Protein AF-A0A536RAB4-F1 (afdb_monomer_lite)

Sequence (155 aa):
MAARLRIGDAPRVPVPPRPSREIDQQVKADTLLAFVGYHAWANDRILTTAAGLSDEEFLATGKLDHDSVFQTLRHLMDVDWSWREFCIGHNVGDTCLWDHGFVLDDLPTIHAFCLDEDKRFWKYVESLDDVALLEPLATGPDFAVPRCLILAHVR

Foldseek 3Di:
DDDDDDDDDDPPDPPPPPPPPPVVVLCDLVNLLVLLVVVLVVLVVLLVVLVPDDPCQQPQADDDPQRGVLSVLLVLLQLLQLLLVLLVPDASVCRRPVVVPQDSPDSVSSVVSSVVSSVVLSVSSVPDDSVSQQDWRDNDDPDTGGSVVSSNVRD

Secondary structure (DSSP, 8-state):
-PPPPPPP----PPPPPPP---------HHHHHHHHHHHHHHHHHHHHHHTTS-HHHHH---SSTTSSHHHHHHHHHHHHHHHHHHHHT--GGG--GGGGT----SHHHHHHHHHHHHHHHHHHHHH--HHHHH-EEEEETTEEEEHHHHHHH--

Radius of gyration: 22.07 Å; chains: 1; bounding box: 61×52×45 Å

Structure (mmCIF, N/CA/C/O backbone):
data_AF-A0A536RAB4-F1
#
_entry.id   AF-A0A536RAB4-F1
#
loop_
_atom_site.group_PDB
_atom_site.id
_atom_site.type_symbol
_atom_site.label_atom_id
_atom_site.label_alt_id
_atom_site.label_comp_id
_atom_site.label_asym_id
_atom_site.label_entity_id
_atom_site.label_seq_id
_atom_site.pdbx_PDB_ins_code
_atom_site.Cartn_x
_atom_site.Cartn_y
_atom_site.Cartn_z
_atom_site.occupancy
_atom_site.B_iso_or_equiv
_atom_site.auth_seq_id
_atom_site.auth_comp_id
_atom_site.auth_asym_id
_atom_site.auth_atom_id
_atom_site.pdbx_PDB_model_num
ATOM 1 N N . MET A 1 1 ? 41.758 39.969 29.425 1.00 40.78 1 MET A N 1
ATOM 2 C CA . MET A 1 1 ? 42.037 39.689 27.998 1.00 40.78 1 MET A CA 1
ATOM 3 C C . MET A 1 1 ? 42.211 38.187 27.835 1.00 40.78 1 MET A C 1
ATOM 5 O O . MET A 1 1 ? 43.219 37.664 28.284 1.00 40.78 1 MET A O 1
ATOM 9 N N . ALA A 1 2 ? 41.211 37.488 27.291 1.00 39.22 2 ALA A N 1
ATOM 10 C CA . ALA A 1 2 ? 41.262 36.041 27.073 1.00 39.22 2 ALA A CA 1
ATOM 11 C C . ALA A 1 2 ? 41.788 35.738 25.659 1.00 39.22 2 ALA A C 1
ATOM 13 O O . ALA A 1 2 ? 41.298 36.302 24.680 1.00 39.22 2 ALA A O 1
ATOM 14 N N . ALA A 1 3 ? 42.803 34.880 25.564 1.00 40.03 3 ALA A N 1
ATOM 15 C CA . ALA A 1 3 ? 43.415 34.465 24.308 1.00 40.03 3 ALA A CA 1
ATOM 16 C C . ALA A 1 3 ? 42.514 33.461 23.563 1.00 40.03 3 ALA A C 1
ATOM 18 O O . ALA A 1 3 ? 42.120 32.438 24.118 1.00 40.03 3 ALA A O 1
ATOM 19 N N . ARG A 1 4 ? 42.201 33.744 22.292 1.00 41.03 4 ARG A N 1
ATOM 20 C CA . ARG A 1 4 ? 41.574 32.792 21.359 1.00 41.03 4 ARG A CA 1
ATOM 21 C C . ARG A 1 4 ? 42.618 31.760 20.917 1.00 41.03 4 ARG A C 1
ATOM 23 O O . ARG A 1 4 ? 43.581 32.135 20.251 1.00 41.03 4 ARG A O 1
ATOM 30 N N . LEU A 1 5 ? 42.404 30.477 21.219 1.00 40.66 5 LEU A N 1
ATOM 31 C CA . LEU A 1 5 ? 43.108 29.387 20.535 1.00 40.66 5 LEU A CA 1
ATOM 32 C C . LEU A 1 5 ? 42.661 29.350 19.064 1.00 40.66 5 LEU A C 1
ATOM 34 O O . LEU A 1 5 ? 41.470 29.241 18.776 1.00 40.66 5 LEU A O 1
ATOM 38 N N . ARG A 1 6 ? 43.616 29.439 18.133 1.00 51.06 6 ARG A N 1
ATOM 39 C CA . ARG A 1 6 ? 43.397 29.127 16.716 1.00 51.06 6 ARG A CA 1
ATOM 40 C C . ARG A 1 6 ? 43.555 27.618 16.540 1.00 51.06 6 ARG A C 1
ATOM 42 O O . ARG A 1 6 ? 44.631 27.090 16.801 1.00 51.06 6 ARG A O 1
ATOM 49 N N . ILE A 1 7 ? 42.489 26.939 16.124 1.00 52.28 7 ILE A N 1
ATOM 50 C CA . ILE A 1 7 ? 42.563 25.545 15.674 1.00 52.28 7 ILE A CA 1
ATOM 51 C C . ILE A 1 7 ? 43.293 25.569 14.329 1.00 52.28 7 ILE A C 1
ATOM 53 O O . ILE A 1 7 ? 42.852 26.246 13.402 1.00 52.28 7 ILE A O 1
ATOM 57 N N . GLY A 1 8 ? 44.461 24.930 14.285 1.00 45.22 8 GLY A N 1
ATOM 58 C CA . GLY A 1 8 ? 45.330 24.891 13.115 1.00 45.22 8 GLY A CA 1
ATOM 59 C C . GLY A 1 8 ? 44.739 24.091 11.956 1.00 45.22 8 GLY A C 1
ATOM 60 O O . GLY A 1 8 ? 43.931 23.183 12.158 1.00 45.22 8 GLY A O 1
ATOM 61 N N . ASP A 1 9 ? 45.192 24.439 10.752 1.00 57.50 9 ASP A N 1
ATOM 62 C CA . ASP A 1 9 ? 45.001 23.693 9.510 1.00 57.50 9 ASP A CA 1
ATOM 63 C C . ASP A 1 9 ? 45.568 22.275 9.654 1.00 57.50 9 ASP A C 1
ATOM 65 O O . ASP A 1 9 ? 46.754 22.024 9.435 1.00 57.50 9 ASP A O 1
ATOM 69 N N . ALA A 1 10 ? 44.718 21.326 10.040 1.00 55.16 10 ALA A N 1
ATOM 70 C CA . ALA A 1 10 ? 45.023 19.918 9.850 1.00 55.16 10 ALA A CA 1
ATOM 71 C C . ALA A 1 10 ? 44.924 19.601 8.345 1.00 55.16 10 ALA A C 1
ATOM 73 O O . ALA A 1 10 ? 43.962 20.034 7.698 1.00 55.16 10 ALA A O 1
ATOM 74 N N . PRO A 1 11 ? 45.874 18.847 7.763 1.00 49.56 11 PRO A N 1
ATOM 75 C CA . PRO A 1 11 ? 45.769 18.427 6.373 1.00 49.56 11 PRO A CA 1
ATOM 76 C C . PRO A 1 11 ? 44.471 17.635 6.190 1.00 49.56 11 PRO A C 1
ATOM 78 O O . PRO A 1 11 ? 44.225 16.655 6.895 1.00 49.56 11 PRO A O 1
ATOM 81 N N . ARG A 1 12 ? 43.619 18.078 5.255 1.00 60.19 12 ARG A N 1
ATOM 82 C CA . ARG A 1 12 ? 42.414 17.334 4.874 1.00 60.19 12 ARG A CA 1
ATOM 83 C C . ARG A 1 12 ? 42.858 15.971 4.357 1.00 60.19 12 ARG A C 1
ATOM 85 O O . ARG A 1 12 ? 43.456 15.882 3.287 1.00 60.19 12 ARG A O 1
ATOM 92 N N . VAL A 1 13 ? 42.569 14.922 5.122 1.00 63.78 13 VAL A N 1
ATOM 93 C CA . VAL A 1 13 ? 42.681 13.546 4.639 1.00 63.78 13 VAL A CA 1
ATOM 94 C C . VAL A 1 13 ? 41.777 13.443 3.408 1.00 63.78 13 VAL A C 1
ATOM 96 O O . VAL A 1 13 ? 40.603 13.813 3.512 1.00 63.78 13 VAL A O 1
ATOM 99 N N . PRO A 1 14 ? 42.285 13.009 2.241 1.00 58.03 14 PRO A N 1
ATOM 100 C CA . PRO A 1 14 ? 41.439 12.786 1.081 1.00 58.03 14 PRO A CA 1
ATOM 101 C C . PRO A 1 14 ? 40.349 11.794 1.474 1.00 58.03 14 PRO A C 1
ATOM 103 O O . PRO A 1 14 ? 40.643 10.656 1.840 1.00 58.03 14 PRO A O 1
ATOM 106 N N . VAL A 1 15 ? 39.092 12.236 1.442 1.00 58.62 15 VAL A N 1
ATOM 107 C CA . VAL A 1 15 ? 37.963 11.316 1.556 1.00 58.62 15 VAL A CA 1
ATOM 108 C C . VAL A 1 15 ? 38.038 10.444 0.305 1.00 58.62 15 VAL A C 1
ATOM 110 O O . VAL A 1 15 ? 38.017 11.003 -0.797 1.00 58.62 15 VAL A O 1
ATOM 113 N N . PRO A 1 16 ? 38.198 9.115 0.434 1.00 49.59 16 PRO A N 1
ATOM 114 C CA . PRO A 1 16 ? 38.218 8.252 -0.734 1.00 49.59 16 PRO A CA 1
ATOM 115 C C . PRO A 1 16 ? 36.925 8.488 -1.523 1.00 49.59 16 PRO A C 1
ATOM 117 O O . PRO A 1 16 ? 35.879 8.719 -0.903 1.00 49.59 16 PRO A O 1
ATOM 120 N N . PRO A 1 17 ? 36.971 8.478 -2.869 1.00 52.09 17 PRO A N 1
ATOM 121 C CA . PRO A 1 17 ? 35.754 8.569 -3.658 1.00 52.09 17 PRO A CA 1
ATOM 122 C C . PRO A 1 17 ? 34.782 7.522 -3.125 1.00 52.09 17 PRO A C 1
ATOM 124 O O . PRO A 1 17 ? 35.166 6.369 -2.904 1.00 52.09 17 PRO A O 1
ATOM 127 N N . ARG A 1 18 ? 33.547 7.952 -2.839 1.00 52.47 18 ARG A N 1
ATOM 128 C CA . ARG A 1 18 ? 32.479 7.037 -2.441 1.00 52.47 18 ARG A CA 1
ATOM 129 C C . ARG A 1 18 ? 32.482 5.945 -3.515 1.00 52.47 18 ARG A C 1
ATOM 131 O O . ARG A 1 18 ? 32.374 6.327 -4.682 1.00 52.47 18 ARG A O 1
ATOM 138 N N . PRO A 1 19 ? 32.704 4.662 -3.168 1.00 39.41 19 PRO A N 1
ATOM 139 C CA . PRO A 1 19 ? 32.755 3.615 -4.174 1.00 39.41 19 PRO A CA 1
ATOM 140 C C . PRO A 1 19 ? 31.504 3.776 -5.024 1.00 39.41 19 PRO A C 1
ATOM 142 O O . PRO A 1 19 ? 30.408 3.910 -4.467 1.00 39.41 19 PRO A O 1
ATOM 145 N N . SER A 1 20 ? 31.694 3.898 -6.340 1.00 48.47 20 SER A N 1
ATOM 146 C CA . SER A 1 20 ? 30.609 3.846 -7.306 1.00 48.47 20 SER A CA 1
ATOM 147 C C . SER A 1 20 ? 29.864 2.576 -6.966 1.00 48.47 20 SER A C 1
ATOM 149 O O . SER A 1 20 ? 30.370 1.471 -7.146 1.00 48.47 20 SER A O 1
ATOM 151 N N . ARG A 1 21 ? 28.719 2.751 -6.313 1.00 51.53 21 ARG A N 1
ATOM 152 C CA . ARG A 1 21 ? 27.854 1.658 -5.933 1.00 51.53 21 ARG A CA 1
ATOM 153 C C . ARG A 1 21 ? 27.238 1.249 -7.260 1.00 51.53 21 ARG A C 1
ATOM 155 O O . ARG A 1 21 ? 26.162 1.710 -7.615 1.00 51.53 21 ARG A O 1
ATOM 162 N N . GLU A 1 22 ? 27.958 0.430 -8.017 1.00 46.38 22 GLU A N 1
ATOM 163 C CA . GLU A 1 22 ? 27.307 -0.619 -8.778 1.00 46.38 22 GLU A CA 1
ATOM 164 C C . GLU A 1 22 ? 26.533 -1.405 -7.719 1.00 46.38 22 GLU A C 1
ATOM 166 O O . GLU A 1 22 ? 27.036 -2.328 -7.080 1.00 46.38 22 GLU A O 1
ATOM 171 N N . ILE A 1 23 ? 25.322 -0.932 -7.411 1.00 48.00 23 ILE A N 1
ATOM 172 C CA . ILE A 1 23 ? 24.302 -1.761 -6.795 1.00 48.00 23 ILE A CA 1
ATOM 173 C C . ILE A 1 23 ? 23.899 -2.705 -7.921 1.00 48.00 23 ILE A C 1
ATOM 175 O O . ILE A 1 23 ? 22.841 -2.575 -8.513 1.00 48.00 23 ILE A O 1
ATOM 179 N N . ASP A 1 24 ? 24.786 -3.647 -8.226 1.00 45.19 24 ASP A N 1
ATOM 180 C CA . ASP A 1 24 ? 24.517 -4.796 -9.082 1.00 45.19 24 ASP A CA 1
ATOM 181 C C . ASP A 1 24 ? 23.851 -5.898 -8.237 1.00 45.19 24 ASP A C 1
ATOM 183 O O . ASP A 1 24 ? 24.063 -7.098 -8.385 1.00 45.19 24 ASP A O 1
ATOM 187 N N . GLN A 1 25 ? 23.054 -5.468 -7.255 1.00 53.66 25 GLN A N 1
ATOM 188 C CA . GLN A 1 25 ? 22.064 -6.299 -6.602 1.00 53.66 25 GLN A CA 1
ATOM 189 C C . GLN A 1 25 ? 20.755 -5.978 -7.299 1.00 53.66 25 GLN A C 1
ATOM 191 O O . GLN A 1 25 ? 19.963 -5.180 -6.802 1.00 53.66 25 GLN A O 1
ATOM 196 N N . GLN A 1 26 ? 20.570 -6.573 -8.479 1.00 60.69 26 GLN A N 1
ATOM 197 C CA . GLN A 1 26 ? 19.275 -6.649 -9.142 1.00 60.69 26 GLN A CA 1
ATOM 198 C C . GLN A 1 26 ? 18.259 -7.099 -8.085 1.00 60.69 26 GLN A C 1
ATOM 200 O O . GLN A 1 26 ? 18.281 -8.250 -7.636 1.00 60.69 26 GLN A O 1
ATOM 205 N N . VAL A 1 27 ? 17.417 -6.177 -7.617 1.00 67.69 27 VAL A N 1
ATOM 206 C CA . VAL A 1 27 ? 16.277 -6.533 -6.780 1.00 67.69 27 VAL A CA 1
ATOM 207 C C . VAL A 1 27 ? 15.358 -7.336 -7.687 1.00 67.69 27 VAL A C 1
ATOM 209 O O . VAL A 1 27 ? 14.723 -6.788 -8.582 1.00 67.69 27 VAL A O 1
ATOM 212 N N . LYS A 1 28 ? 15.374 -8.656 -7.508 1.00 80.62 28 LYS A N 1
ATOM 213 C CA . LYS A 1 28 ? 14.563 -9.572 -8.305 1.00 80.62 28 LYS A CA 1
ATOM 214 C C . LYS A 1 28 ? 13.101 -9.454 -7.898 1.00 80.62 28 LYS A C 1
ATOM 216 O O . LYS A 1 28 ? 12.813 -9.224 -6.720 1.00 80.62 28 LYS A O 1
ATOM 221 N N . ALA A 1 29 ? 12.204 -9.698 -8.850 1.00 83.06 29 ALA A N 1
ATOM 222 C CA . ALA A 1 29 ? 10.765 -9.759 -8.606 1.00 83.06 29 ALA A CA 1
ATOM 223 C C . ALA A 1 29 ? 10.424 -10.664 -7.405 1.00 83.06 29 ALA A C 1
ATOM 225 O O . ALA A 1 29 ? 9.682 -10.247 -6.525 1.00 83.06 29 ALA A O 1
ATOM 226 N N . ASP A 1 30 ? 11.065 -11.833 -7.286 1.00 87.38 30 ASP A N 1
ATOM 227 C CA . ASP A 1 30 ? 10.860 -12.762 -6.162 1.00 87.38 30 ASP A CA 1
ATOM 228 C C . ASP A 1 30 ? 11.137 -12.132 -4.785 1.00 87.38 30 ASP A C 1
ATOM 230 O O . ASP A 1 30 ? 10.415 -12.388 -3.822 1.00 87.38 30 ASP A O 1
ATOM 234 N N . THR A 1 31 ? 12.171 -11.289 -4.676 1.00 91.50 31 THR A N 1
ATOM 235 C CA . THR A 1 31 ? 12.488 -10.582 -3.424 1.00 91.50 31 THR A CA 1
ATOM 236 C C . THR A 1 31 ? 11.404 -9.564 -3.089 1.00 91.50 31 THR A C 1
ATOM 238 O O . THR A 1 31 ? 11.018 -9.442 -1.929 1.00 91.50 31 THR A O 1
ATOM 241 N N . LEU A 1 32 ? 10.891 -8.849 -4.094 1.00 93.12 32 LEU A N 1
ATOM 242 C CA . LEU A 1 32 ? 9.796 -7.899 -3.898 1.00 93.12 32 LEU A CA 1
ATOM 243 C C . LEU A 1 32 ? 8.506 -8.620 -3.515 1.00 93.12 32 LEU A C 1
ATOM 245 O O . LEU A 1 32 ? 7.852 -8.202 -2.571 1.00 93.12 32 LEU A O 1
ATOM 249 N N . LEU A 1 33 ? 8.181 -9.742 -4.160 1.00 94.25 33 LEU A N 1
ATOM 250 C CA . LEU A 1 33 ? 7.020 -10.561 -3.799 1.00 94.25 33 LEU A CA 1
ATOM 251 C C . LEU A 1 33 ? 7.110 -11.086 -2.359 1.00 94.25 33 LEU A C 1
ATOM 253 O O . LEU A 1 33 ? 6.099 -11.151 -1.662 1.00 94.25 33 LEU A O 1
ATOM 257 N N . ALA A 1 34 ? 8.315 -11.397 -1.870 1.00 94.19 34 ALA A N 1
ATOM 258 C CA . ALA A 1 34 ? 8.510 -11.734 -0.462 1.00 94.19 34 ALA A CA 1
ATOM 259 C C . ALA A 1 34 ? 8.193 -10.551 0.475 1.00 94.19 34 ALA A C 1
ATOM 261 O O . ALA A 1 34 ? 7.587 -10.764 1.527 1.00 94.19 34 ALA A O 1
ATOM 262 N N . PHE A 1 35 ? 8.556 -9.318 0.103 1.00 93.12 35 PHE A N 1
ATOM 263 C CA . PHE A 1 35 ? 8.179 -8.119 0.862 1.00 93.12 35 PHE A CA 1
ATOM 264 C C . PHE A 1 35 ? 6.677 -7.845 0.800 1.00 93.12 35 PHE A C 1
ATOM 266 O O . PHE A 1 35 ? 6.080 -7.673 1.857 1.00 93.12 35 PHE A O 1
ATOM 273 N N . VAL A 1 36 ? 6.050 -7.927 -0.377 1.00 93.38 36 VAL A N 1
ATOM 274 C CA . VAL A 1 36 ? 4.590 -7.781 -0.523 1.00 93.38 36 VAL A CA 1
ATOM 275 C C . VAL A 1 36 ? 3.856 -8.793 0.363 1.00 93.38 36 VAL A C 1
ATOM 277 O O . VAL A 1 36 ? 2.951 -8.436 1.110 1.00 93.38 36 VAL A O 1
ATOM 280 N N . GLY A 1 37 ? 4.277 -10.062 0.350 1.00 94.88 37 GLY A N 1
ATOM 281 C CA . GLY A 1 37 ? 3.679 -11.088 1.208 1.00 94.88 37 GLY A CA 1
ATOM 282 C C . GLY A 1 37 ? 3.882 -10.824 2.703 1.00 94.88 37 GLY A C 1
ATOM 283 O O . GLY A 1 37 ? 2.977 -11.061 3.505 1.00 94.88 37 GLY A O 1
ATOM 284 N N . TYR A 1 38 ? 5.055 -10.316 3.087 1.00 95.06 38 TYR A N 1
ATOM 285 C CA . TYR A 1 38 ? 5.324 -9.913 4.466 1.00 95.06 38 TYR A CA 1
ATOM 286 C C . TYR A 1 38 ? 4.446 -8.734 4.899 1.00 95.06 38 TYR A C 1
ATOM 288 O O . TYR A 1 38 ? 3.913 -8.753 6.008 1.00 95.06 38 TYR A O 1
ATOM 296 N N . HIS A 1 39 ? 4.270 -7.729 4.045 1.00 93.56 39 HIS A N 1
ATOM 297 C CA . HIS A 1 39 ? 3.461 -6.561 4.362 1.00 93.56 39 HIS A CA 1
ATOM 298 C C . HIS A 1 39 ? 1.974 -6.897 4.442 1.00 93.56 39 HIS A C 1
ATOM 300 O O . HIS A 1 39 ? 1.350 -6.513 5.426 1.00 93.56 39 HIS A O 1
A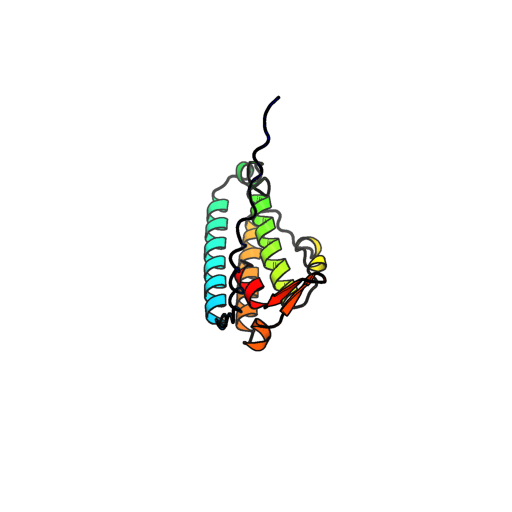TOM 306 N N . ALA A 1 40 ? 1.444 -7.730 3.541 1.00 94.69 40 ALA A N 1
ATOM 307 C CA . ALA A 1 40 ? 0.076 -8.242 3.649 1.00 94.69 40 ALA A CA 1
ATOM 308 C C . ALA A 1 40 ? -0.154 -8.971 4.991 1.00 94.69 40 ALA A C 1
ATOM 310 O O . ALA A 1 40 ? -1.130 -8.726 5.700 1.00 94.69 40 ALA A O 1
ATOM 311 N N . TRP A 1 41 ? 0.795 -9.820 5.408 1.00 96.56 41 TRP A N 1
ATOM 312 C CA . TRP A 1 41 ? 0.753 -10.463 6.727 1.00 96.56 41 TRP A CA 1
ATOM 313 C C . TRP A 1 41 ? 0.823 -9.453 7.884 1.00 96.56 41 TRP A C 1
ATOM 315 O O . TRP A 1 41 ? 0.116 -9.598 8.883 1.00 96.56 41 TRP A O 1
ATOM 325 N N . ALA A 1 42 ? 1.678 -8.435 7.783 1.00 96.50 42 ALA A N 1
ATOM 326 C CA . ALA A 1 42 ? 1.817 -7.417 8.818 1.00 96.50 42 ALA A CA 1
ATOM 327 C C . ALA A 1 42 ? 0.548 -6.556 8.939 1.00 96.50 42 ALA A C 1
ATOM 329 O O . ALA A 1 42 ? 0.092 -6.304 10.057 1.00 96.50 42 ALA A O 1
ATOM 330 N N . ASN A 1 43 ? -0.042 -6.164 7.811 1.00 95.25 43 ASN A N 1
ATOM 331 C CA . ASN A 1 43 ? -1.277 -5.395 7.736 1.00 95.25 43 ASN A CA 1
ATOM 332 C C . ASN A 1 43 ? -2.447 -6.172 8.351 1.00 95.25 43 ASN A C 1
ATOM 334 O O . ASN A 1 43 ? -3.118 -5.642 9.237 1.00 95.25 43 ASN A O 1
ATOM 338 N N . ASP A 1 44 ? -2.624 -7.450 7.996 1.00 95.69 44 ASP A N 1
ATOM 339 C CA . ASP A 1 44 ? -3.642 -8.322 8.605 1.00 95.69 44 ASP A CA 1
ATOM 340 C C . ASP A 1 44 ? -3.503 -8.383 10.134 1.00 95.69 44 ASP A C 1
ATOM 342 O O . ASP A 1 44 ? -4.482 -8.252 10.874 1.00 95.69 44 ASP A O 1
ATOM 346 N N . ARG A 1 45 ? -2.271 -8.491 10.644 1.00 97.56 45 ARG A N 1
ATOM 347 C CA . ARG A 1 45 ? -2.024 -8.490 12.093 1.00 97.56 45 ARG A CA 1
ATOM 348 C C . ARG A 1 45 ? -2.374 -7.166 12.756 1.00 97.56 45 ARG A C 1
ATOM 350 O O . ARG A 1 45 ? -2.933 -7.174 13.857 1.00 97.56 45 ARG A O 1
ATOM 357 N N . ILE A 1 46 ? -2.028 -6.045 12.128 1.00 96.19 46 ILE A N 1
ATOM 358 C CA . ILE A 1 46 ? -2.350 -4.706 12.633 1.00 96.19 46 ILE A CA 1
ATOM 359 C C . ILE A 1 46 ? -3.871 -4.524 12.672 1.00 96.19 46 ILE A C 1
ATOM 361 O O . ILE A 1 46 ? -4.409 -4.156 13.714 1.00 96.19 46 ILE A O 1
ATOM 365 N N . LEU A 1 47 ? -4.565 -4.850 11.580 1.00 96.88 47 LEU A N 1
ATOM 366 C CA . LEU A 1 47 ? -6.019 -4.728 11.455 1.00 96.88 47 LEU A CA 1
ATOM 367 C C . LEU A 1 47 ? -6.757 -5.654 12.426 1.00 96.88 47 LEU A C 1
ATOM 369 O O . LEU A 1 47 ? -7.685 -5.223 13.108 1.00 96.88 47 LEU A O 1
ATOM 373 N N . THR A 1 48 ? -6.294 -6.897 12.569 1.00 96.81 48 THR A N 1
ATOM 374 C CA . THR A 1 48 ? -6.817 -7.852 13.557 1.00 96.81 48 THR A CA 1
ATOM 375 C C . THR A 1 48 ? -6.644 -7.334 14.983 1.00 96.81 48 THR A C 1
ATOM 377 O O . THR A 1 48 ? -7.534 -7.494 15.814 1.00 96.81 48 THR A O 1
ATOM 380 N N . THR A 1 49 ? -5.515 -6.687 15.281 1.00 97.25 49 THR A N 1
ATOM 381 C CA . THR A 1 49 ? -5.286 -6.086 16.603 1.00 97.25 49 THR A CA 1
ATOM 382 C C . THR A 1 49 ? -6.203 -4.882 16.825 1.00 97.25 49 THR A C 1
ATOM 384 O O . THR A 1 49 ? -6.801 -4.759 17.892 1.00 97.25 49 THR A O 1
ATOM 387 N N . ALA A 1 50 ? -6.363 -4.026 15.812 1.00 96.94 50 ALA A N 1
ATOM 388 C CA . ALA A 1 50 ? -7.256 -2.871 15.863 1.00 96.94 50 ALA A CA 1
ATOM 389 C C . ALA A 1 50 ? -8.728 -3.273 16.053 1.00 96.94 50 ALA A C 1
ATOM 391 O O . ALA A 1 50 ? -9.469 -2.550 16.710 1.00 96.94 50 ALA A O 1
ATOM 392 N N . ALA A 1 51 ? -9.140 -4.448 15.565 1.00 97.06 51 ALA A N 1
ATOM 393 C CA . ALA A 1 51 ? -10.494 -4.975 15.757 1.00 97.06 51 ALA A CA 1
ATOM 394 C C . ALA A 1 51 ? -10.834 -5.307 17.219 1.00 97.06 51 ALA A C 1
ATOM 396 O O . ALA A 1 51 ? -12.000 -5.515 17.544 1.00 97.06 51 ALA A O 1
ATOM 397 N N . GLY A 1 52 ? -9.831 -5.370 18.100 1.00 97.00 52 GLY A N 1
ATOM 398 C CA . GLY A 1 52 ? -10.031 -5.519 19.539 1.00 97.00 52 GLY A CA 1
ATOM 399 C C . GLY A 1 52 ? -10.303 -4.208 20.282 1.00 97.00 52 GLY A C 1
ATOM 400 O O . GLY A 1 52 ? -10.586 -4.262 21.476 1.00 97.00 52 GLY A O 1
ATOM 401 N N . LEU A 1 53 ? -10.188 -3.055 19.616 1.00 96.56 53 LEU A N 1
ATOM 402 C CA . LEU A 1 53 ? -10.437 -1.744 20.212 1.00 96.56 53 LEU A CA 1
ATOM 403 C C . LEU A 1 53 ? -11.934 -1.432 20.238 1.00 96.56 53 LEU A C 1
ATOM 405 O O . LEU A 1 53 ? -12.683 -1.815 19.340 1.00 96.56 53 LEU A O 1
ATOM 409 N N . SER A 1 54 ? -12.361 -0.685 21.251 1.00 96.00 54 SER A N 1
ATOM 410 C CA . SER A 1 54 ? -13.649 0.008 21.204 1.00 96.00 54 SER A CA 1
ATOM 411 C C . SER A 1 54 ? -13.624 1.160 20.192 1.00 96.00 54 SER A C 1
ATOM 413 O O . SER A 1 54 ? -12.559 1.688 19.868 1.00 96.00 54 SER A O 1
ATOM 415 N N . ASP A 1 55 ? -14.799 1.611 19.743 1.00 94.44 55 ASP A N 1
ATOM 416 C CA . ASP A 1 55 ? -14.912 2.776 18.851 1.00 94.44 55 ASP A CA 1
ATOM 417 C C . ASP A 1 55 ? -14.257 4.031 19.458 1.00 94.44 55 ASP A C 1
ATOM 419 O O . ASP A 1 55 ? -13.629 4.817 18.750 1.00 94.44 55 ASP A O 1
ATOM 423 N N . GLU A 1 56 ? -14.359 4.202 20.782 1.00 95.44 56 GLU A N 1
ATOM 424 C CA . GLU A 1 56 ? -13.720 5.307 21.500 1.00 95.44 56 GLU A CA 1
ATOM 425 C C . GLU A 1 56 ? -12.193 5.217 21.414 1.00 95.44 56 GLU A C 1
ATOM 427 O O . GLU A 1 56 ? -11.546 6.193 21.049 1.00 95.44 56 GLU A O 1
ATOM 432 N N . GLU A 1 57 ? -11.607 4.048 21.684 1.00 95.50 57 GLU A N 1
ATOM 433 C CA . GLU A 1 57 ? -10.155 3.842 21.597 1.00 95.50 57 GLU A CA 1
ATOM 434 C C . GLU A 1 57 ? -9.635 3.947 20.159 1.00 95.50 57 GLU A C 1
ATOM 436 O O . GLU A 1 57 ? -8.538 4.457 19.931 1.00 95.50 57 GLU A O 1
ATOM 441 N N . PHE A 1 58 ? -10.419 3.489 19.183 1.00 94.94 58 PHE A N 1
ATOM 442 C CA . PHE A 1 58 ? -10.072 3.549 17.766 1.00 94.94 58 PHE A CA 1
ATOM 443 C C . PHE A 1 58 ? -9.976 4.993 17.248 1.00 94.94 58 PHE A C 1
ATOM 445 O O . PHE A 1 58 ? -9.096 5.317 16.440 1.00 94.94 58 PHE A O 1
ATOM 452 N N . LEU A 1 59 ? -10.861 5.865 17.744 1.00 95.19 59 LEU A N 1
ATOM 453 C CA . LEU A 1 59 ? -10.947 7.278 17.373 1.00 95.19 59 LEU A CA 1
ATOM 454 C C . LEU A 1 59 ? -10.165 8.211 18.309 1.00 95.19 59 LEU A C 1
ATOM 456 O O . LEU A 1 59 ? -9.972 9.380 17.969 1.00 95.19 59 LEU A O 1
ATOM 460 N N . ALA A 1 60 ? -9.708 7.725 19.465 1.00 95.19 60 ALA A N 1
ATOM 461 C CA . ALA A 1 60 ? -9.015 8.532 20.460 1.00 95.19 60 ALA A CA 1
ATOM 462 C C . ALA A 1 60 ? -7.728 9.162 19.902 1.00 95.19 60 ALA A C 1
ATOM 464 O O . ALA A 1 60 ? -6.862 8.488 19.340 1.00 95.19 60 ALA A O 1
ATOM 465 N N . THR A 1 61 ? -7.593 10.470 20.116 1.00 94.81 61 THR A N 1
ATOM 466 C CA . THR A 1 61 ? -6.386 11.248 19.805 1.00 94.81 61 THR A CA 1
ATOM 467 C C . THR A 1 61 ? -5.274 10.956 20.813 1.00 94.81 61 THR A C 1
ATOM 469 O O . THR A 1 61 ? -5.536 10.801 22.010 1.00 94.81 61 THR A O 1
ATOM 472 N N . GLY A 1 62 ? -4.021 10.947 20.372 1.00 84.69 62 GLY A N 1
ATOM 473 C CA . GLY A 1 62 ? -2.878 10.538 21.176 1.00 84.69 62 GLY A CA 1
ATOM 474 C C . GLY A 1 62 ? -1.532 10.930 20.570 1.00 84.69 62 GLY A C 1
ATOM 475 O O . GLY A 1 62 ? -1.428 11.730 19.651 1.00 84.69 62 GLY A O 1
ATOM 476 N N . LYS A 1 63 ? -0.448 10.365 21.112 1.00 82.56 63 LYS A N 1
ATOM 477 C CA . LYS A 1 63 ? 0.929 10.647 20.659 1.00 82.56 63 LYS A CA 1
ATOM 478 C C . LYS A 1 63 ? 1.341 9.770 19.472 1.00 82.56 63 LYS A C 1
ATOM 480 O O . LYS A 1 63 ? 2.422 9.184 19.494 1.00 82.56 63 LYS A O 1
ATOM 485 N N . LEU A 1 64 ? 0.458 9.628 18.492 1.00 79.06 64 LEU A N 1
ATOM 486 C CA . LEU A 1 64 ? 0.763 8.970 17.225 1.00 79.06 64 LEU A CA 1
ATOM 487 C C . LEU A 1 64 ? 1.088 10.031 16.177 1.00 79.06 64 LEU A C 1
ATOM 489 O O . LEU A 1 64 ? 0.563 11.141 16.240 1.00 79.06 64 LEU A O 1
ATOM 493 N N . ASP A 1 65 ? 1.907 9.673 15.189 1.00 79.56 65 ASP A N 1
ATOM 494 C CA . ASP A 1 65 ? 2.289 10.582 14.098 1.00 79.56 65 ASP A CA 1
ATOM 495 C C . ASP A 1 65 ? 1.068 11.083 13.298 1.00 79.56 65 ASP A C 1
ATOM 497 O O . ASP A 1 65 ? 1.098 12.182 12.749 1.00 79.56 65 ASP A O 1
ATOM 501 N N . HIS A 1 66 ? -0.028 10.312 13.301 1.00 89.56 66 HIS A N 1
ATOM 502 C CA . HIS A 1 66 ? -1.312 10.658 12.679 1.00 89.56 66 HIS A CA 1
ATOM 503 C C . HIS A 1 66 ? -2.447 10.858 13.694 1.00 89.56 66 HIS A C 1
ATOM 505 O O . HIS A 1 66 ? -3.610 10.749 13.332 1.00 89.56 66 HIS A O 1
ATOM 511 N N . ASP A 1 67 ? -2.128 11.157 14.955 1.00 92.38 67 ASP A N 1
ATOM 512 C CA . ASP A 1 67 ? -3.073 11.481 16.038 1.00 92.38 67 ASP A CA 1
ATOM 513 C C . ASP A 1 67 ? -3.910 10.299 16.571 1.00 92.38 67 ASP A C 1
ATOM 515 O O . ASP A 1 67 ? -3.948 10.096 17.780 1.00 92.38 67 ASP A O 1
ATOM 519 N N . SER A 1 68 ? -4.505 9.451 15.725 1.00 95.56 68 SER A N 1
ATOM 520 C CA . SER A 1 68 ? -5.296 8.283 16.163 1.00 95.56 68 SER A CA 1
ATOM 521 C C . SER A 1 68 ? -4.967 6.994 15.405 1.00 95.56 68 SER A C 1
ATOM 523 O O . SER A 1 68 ? -4.294 7.009 14.367 1.00 95.56 68 SER A O 1
ATOM 525 N N . VAL A 1 69 ? -5.446 5.851 15.916 1.00 95.56 69 VAL A N 1
ATOM 526 C CA . VAL A 1 69 ? -5.329 4.556 15.219 1.00 95.56 69 VAL A CA 1
ATOM 527 C C . VAL A 1 69 ? -6.064 4.622 13.885 1.00 95.56 69 VAL A C 1
ATOM 529 O O . VAL A 1 69 ? -5.490 4.264 12.859 1.00 95.56 69 VAL A O 1
ATOM 532 N N . PHE A 1 70 ? -7.288 5.154 13.880 1.00 96.12 70 PHE A N 1
ATOM 533 C CA . PHE A 1 70 ? -8.075 5.346 12.664 1.00 96.12 70 PHE A CA 1
ATOM 534 C C . PHE A 1 70 ? -7.322 6.137 11.587 1.00 96.12 70 PHE A C 1
ATOM 536 O O . PHE A 1 70 ? -7.193 5.676 10.453 1.00 96.12 70 PHE A O 1
ATOM 543 N N . GLN A 1 71 ? -6.768 7.299 11.941 1.00 95.88 71 GLN A N 1
ATOM 544 C CA . GLN A 1 71 ? -6.030 8.135 10.991 1.00 95.88 71 GLN A CA 1
ATOM 545 C C . GLN A 1 71 ? -4.716 7.488 10.544 1.00 95.88 71 GLN A C 1
ATOM 547 O O . GLN A 1 71 ? -4.346 7.590 9.376 1.00 95.88 71 GLN A O 1
ATOM 552 N N . THR A 1 72 ? -4.047 6.754 11.436 1.00 95.56 72 THR A N 1
ATOM 553 C CA . THR A 1 72 ? -2.852 5.981 11.078 1.00 95.56 72 THR A CA 1
ATOM 554 C C . THR A 1 72 ? -3.182 4.919 10.033 1.00 95.56 72 THR A C 1
ATOM 556 O O . THR A 1 72 ? -2.490 4.837 9.024 1.00 95.56 72 THR A O 1
ATOM 559 N N . LEU A 1 73 ? -4.249 4.134 10.224 1.00 95.81 73 LEU A N 1
ATOM 560 C CA . LEU A 1 73 ? -4.649 3.099 9.264 1.00 95.81 73 LEU A CA 1
ATOM 561 C C . LEU A 1 73 ? -5.085 3.691 7.926 1.00 95.81 73 LEU A C 1
ATOM 563 O O . LEU A 1 73 ? -4.694 3.178 6.883 1.00 95.81 73 LEU A O 1
ATOM 567 N N . ARG A 1 74 ? -5.838 4.795 7.945 1.00 95.56 74 ARG A N 1
ATOM 568 C CA . ARG A 1 74 ? -6.186 5.527 6.723 1.00 95.56 74 ARG A CA 1
ATOM 569 C C . ARG A 1 74 ? -4.944 5.981 5.970 1.00 95.56 74 ARG A C 1
ATOM 571 O O . ARG A 1 74 ? -4.881 5.806 4.758 1.00 95.56 74 ARG A O 1
ATOM 578 N N . HIS A 1 75 ? -3.947 6.509 6.678 1.00 94.50 75 HIS A N 1
ATOM 579 C CA . HIS A 1 75 ? -2.679 6.883 6.063 1.00 94.50 75 HIS A CA 1
ATOM 580 C C . HIS A 1 75 ? -1.967 5.684 5.422 1.00 94.50 75 HIS A C 1
ATOM 582 O O . HIS A 1 75 ? -1.415 5.837 4.338 1.00 94.50 75 HIS A O 1
ATOM 588 N N . LEU A 1 76 ? -2.014 4.493 6.034 1.00 94.38 76 LEU A N 1
ATOM 589 C CA . LEU A 1 76 ? -1.422 3.294 5.425 1.00 94.38 76 LEU A CA 1
ATOM 590 C C . LEU A 1 76 ? -2.087 2.973 4.086 1.00 94.38 76 LEU A C 1
ATOM 592 O O . LEU A 1 76 ? -1.396 2.816 3.089 1.00 94.38 76 LEU A O 1
ATOM 596 N N . MET A 1 77 ? -3.422 2.975 4.051 1.00 95.56 77 MET A N 1
ATOM 597 C CA . MET A 1 77 ? -4.176 2.688 2.825 1.00 95.56 77 MET A CA 1
ATOM 598 C C . MET A 1 77 ? -3.894 3.704 1.718 1.00 95.56 77 MET A C 1
ATOM 600 O O . MET A 1 77 ? -3.792 3.329 0.553 1.00 95.56 77 MET A O 1
ATOM 604 N N . ASP A 1 78 ? -3.750 4.981 2.076 1.00 95.19 78 ASP A N 1
ATOM 605 C CA . ASP A 1 78 ? -3.388 6.028 1.122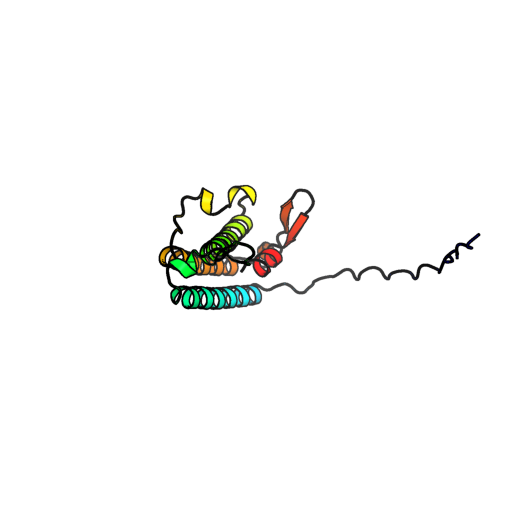 1.00 95.19 78 ASP A CA 1
ATOM 606 C C . ASP A 1 78 ? -1.978 5.837 0.557 1.00 95.19 78 ASP A C 1
ATOM 608 O O . ASP A 1 78 ? -1.786 5.983 -0.647 1.00 95.19 78 ASP A O 1
ATOM 612 N N . VAL A 1 79 ? -1.002 5.474 1.393 1.00 93.38 79 VAL A N 1
ATOM 613 C CA . VAL A 1 79 ? 0.372 5.201 0.947 1.00 93.38 79 VAL A CA 1
ATOM 614 C C . VA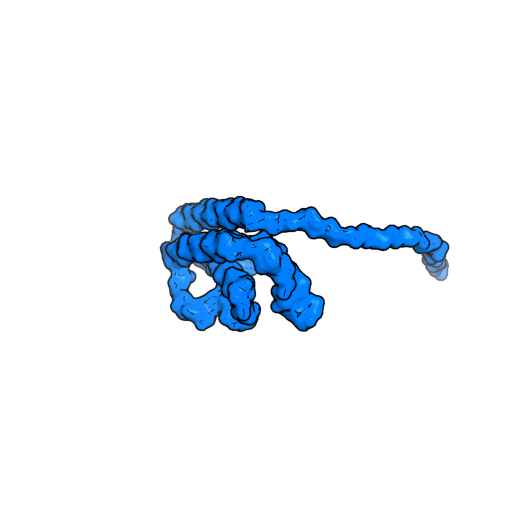L A 1 79 ? 0.405 4.009 -0.009 1.00 93.38 79 VAL A C 1
ATOM 616 O O . VAL A 1 79 ? 0.962 4.139 -1.101 1.00 93.38 79 VAL A O 1
ATOM 619 N N . ASP A 1 80 ? -0.211 2.888 0.364 1.00 93.06 80 ASP A N 1
ATOM 620 C CA . ASP A 1 80 ? -0.178 1.652 -0.427 1.00 93.06 80 ASP A CA 1
ATOM 621 C C . ASP A 1 80 ? -0.829 1.879 -1.807 1.00 93.06 80 ASP A C 1
ATOM 623 O O . ASP A 1 80 ? -0.236 1.581 -2.850 1.00 93.06 80 ASP A O 1
ATOM 627 N N . TRP A 1 81 ? -1.998 2.532 -1.830 1.00 95.25 81 TRP A N 1
ATOM 628 C CA . TRP A 1 81 ? -2.685 2.913 -3.066 1.00 95.25 81 TRP A CA 1
ATOM 629 C C . TRP A 1 81 ? -1.889 3.919 -3.897 1.00 95.25 81 TRP A C 1
ATOM 631 O O . TRP A 1 81 ? -1.593 3.669 -5.070 1.00 95.25 81 TRP A O 1
ATOM 641 N N . SER A 1 82 ? -1.537 5.063 -3.301 1.00 94.88 82 SER A N 1
ATOM 642 C CA . SER A 1 82 ? -0.976 6.199 -4.033 1.00 94.88 82 SER A CA 1
ATOM 643 C C . SER A 1 82 ? 0.310 5.817 -4.747 1.00 94.88 82 SER A C 1
ATOM 645 O O . SER A 1 82 ? 0.528 6.170 -5.907 1.00 94.88 82 SER A O 1
ATOM 647 N N . TRP A 1 83 ? 1.167 5.055 -4.070 1.00 94.44 83 TRP A N 1
ATOM 648 C CA . TRP A 1 83 ? 2.439 4.662 -4.644 1.00 94.44 83 TRP A CA 1
ATOM 649 C C . TRP A 1 83 ? 2.328 3.518 -5.650 1.00 94.44 83 TRP A C 1
ATOM 651 O O . TRP A 1 83 ? 3.119 3.496 -6.598 1.00 94.44 83 TRP A O 1
ATOM 661 N N . ARG A 1 84 ? 1.350 2.607 -5.524 1.00 95.25 84 ARG A N 1
ATOM 662 C CA . ARG A 1 84 ? 1.065 1.642 -6.596 1.00 95.25 84 ARG A CA 1
ATOM 663 C C . ARG A 1 84 ? 0.598 2.369 -7.854 1.00 95.25 84 ARG A C 1
ATOM 665 O O . ARG A 1 84 ? 1.121 2.100 -8.934 1.00 95.25 84 ARG A O 1
ATOM 672 N N . GLU A 1 85 ? -0.337 3.306 -7.721 1.00 96.06 85 GLU A N 1
ATOM 673 C CA . GLU A 1 85 ? -0.834 4.103 -8.847 1.00 96.06 85 GLU A CA 1
ATOM 674 C C . GLU A 1 85 ? 0.287 4.935 -9.491 1.00 96.06 85 GLU A C 1
ATOM 676 O O . GLU A 1 85 ? 0.415 4.959 -10.718 1.00 96.06 85 GLU A O 1
ATOM 681 N N . PHE A 1 86 ? 1.174 5.525 -8.683 1.00 95.19 86 PHE A N 1
ATOM 682 C CA . PHE A 1 86 ? 2.376 6.190 -9.188 1.00 95.19 86 PHE A CA 1
ATOM 683 C C . PHE A 1 86 ? 3.272 5.237 -9.990 1.00 95.19 86 PHE A C 1
ATOM 685 O O . PHE A 1 86 ? 3.697 5.561 -11.099 1.00 95.19 86 PHE A O 1
ATOM 692 N N . CYS A 1 87 ? 3.523 4.028 -9.479 1.00 95.19 87 CYS A N 1
ATOM 693 C CA . CYS A 1 87 ? 4.345 3.040 -10.178 1.00 95.19 87 CYS A CA 1
ATOM 694 C C . CYS A 1 87 ? 3.739 2.590 -11.522 1.00 95.19 87 CYS A C 1
ATOM 696 O O . CYS A 1 87 ? 4.491 2.266 -12.450 1.00 95.19 87 CYS A O 1
ATOM 698 N N . ILE A 1 88 ? 2.405 2.601 -11.637 1.00 95.00 88 ILE A N 1
ATOM 699 C CA . ILE A 1 88 ? 1.646 2.298 -12.865 1.00 95.00 88 ILE A CA 1
ATOM 700 C C . ILE A 1 88 ? 1.695 3.460 -13.879 1.00 95.00 88 ILE A C 1
ATOM 702 O O . ILE A 1 88 ? 1.422 3.251 -15.061 1.00 95.00 88 ILE A O 1
ATOM 706 N N . GLY A 1 89 ? 2.121 4.655 -13.458 1.00 93.69 89 GLY A N 1
ATOM 707 C CA . GLY A 1 89 ? 2.360 5.807 -14.332 1.00 93.69 89 GLY A CA 1
ATOM 708 C C . GLY A 1 89 ? 1.455 7.012 -14.074 1.00 93.69 89 GLY A C 1
ATOM 709 O O . GLY A 1 89 ? 1.459 7.945 -14.877 1.00 93.69 89 GLY A O 1
ATOM 710 N N . HIS A 1 90 ? 0.681 7.019 -12.986 1.00 92.62 90 HIS A N 1
ATOM 711 C CA . HIS A 1 90 ? -0.050 8.212 -12.550 1.00 92.62 90 HIS A CA 1
ATOM 712 C C . HIS A 1 90 ? 0.880 9.200 -11.826 1.00 92.62 90 HIS A C 1
ATOM 714 O O . HIS A 1 90 ? 1.946 8.827 -11.344 1.00 92.62 90 HIS A O 1
ATOM 720 N N . ASN A 1 91 ? 0.512 10.482 -11.754 1.00 87.00 91 ASN A N 1
ATOM 721 C CA . ASN A 1 91 ? 1.341 11.486 -11.079 1.00 87.00 91 ASN A CA 1
ATOM 722 C C . ASN A 1 91 ? 1.131 11.439 -9.562 1.00 87.00 91 ASN A C 1
ATOM 724 O O . ASN A 1 91 ? -0.007 11.382 -9.118 1.00 87.00 91 ASN A O 1
ATOM 728 N N . VAL A 1 92 ? 2.194 11.620 -8.769 1.00 79.19 92 VAL A N 1
ATOM 729 C CA . VAL A 1 92 ? 2.131 11.643 -7.286 1.00 79.19 92 VAL A CA 1
ATOM 730 C C . VAL A 1 92 ? 1.049 12.591 -6.734 1.00 79.19 92 VAL A C 1
ATOM 732 O O . VAL A 1 92 ? 0.437 12.305 -5.711 1.00 79.19 92 VAL A O 1
ATOM 735 N N . GLY A 1 93 ? 0.804 13.726 -7.399 1.00 79.25 93 GLY A N 1
ATOM 736 C CA . GLY A 1 93 ? -0.206 14.708 -6.980 1.00 79.25 93 GLY A CA 1
ATOM 737 C C . GLY A 1 93 ? -1.656 14.320 -7.292 1.00 79.25 93 GLY A C 1
ATOM 738 O O . GLY A 1 93 ? -2.561 14.921 -6.726 1.00 79.25 93 GLY A O 1
ATOM 739 N N . ASP A 1 94 ? -1.865 13.323 -8.152 1.00 86.94 94 ASP A N 1
ATOM 740 C CA . ASP A 1 94 ? -3.184 12.881 -8.620 1.00 86.94 94 ASP A CA 1
ATOM 741 C C . ASP A 1 94 ? -3.597 11.538 -7.988 1.00 86.94 94 ASP A C 1
ATOM 743 O O . ASP A 1 94 ? -4.678 11.020 -8.264 1.00 86.94 94 ASP A O 1
ATOM 747 N N . THR A 1 95 ? -2.736 10.932 -7.162 1.00 88.75 95 THR A N 1
ATOM 748 C CA . THR A 1 95 ? -2.928 9.567 -6.645 1.00 88.75 95 THR A CA 1
ATOM 749 C C . THR A 1 95 ? -3.473 9.494 -5.225 1.00 88.75 95 THR A C 1
ATOM 751 O O . THR A 1 95 ? -3.764 8.390 -4.781 1.00 88.75 95 THR A O 1
ATOM 754 N N . CYS A 1 96 ? -3.660 10.631 -4.546 1.00 88.50 96 CYS A N 1
ATOM 755 C CA . CYS A 1 96 ? -4.239 10.707 -3.200 1.00 88.50 96 CYS A CA 1
ATOM 756 C C . CYS A 1 96 ? -5.552 9.919 -3.130 1.00 88.50 96 CYS A C 1
ATOM 758 O O . CYS A 1 96 ? -6.527 10.271 -3.793 1.00 88.50 96 CYS A O 1
ATOM 760 N N . LEU A 1 97 ? -5.592 8.863 -2.314 1.00 91.38 97 LEU A N 1
ATOM 761 C CA . LEU A 1 97 ? -6.693 7.896 -2.261 1.00 91.38 97 LEU A CA 1
ATOM 762 C C . LEU A 1 97 ? -8.062 8.563 -2.060 1.00 91.38 97 LEU A C 1
ATOM 764 O O . LEU A 1 97 ? -9.073 8.137 -2.620 1.00 91.38 97 LEU A O 1
ATOM 768 N N . TRP A 1 98 ? -8.090 9.637 -1.275 1.00 91.25 98 TRP A N 1
ATOM 769 C CA . TRP A 1 98 ? -9.308 10.349 -0.889 1.00 91.25 98 TRP A CA 1
ATOM 770 C C . TRP A 1 98 ? -9.972 11.091 -2.051 1.00 91.25 98 TRP A C 1
ATOM 772 O O . TRP A 1 98 ? -11.179 11.328 -2.008 1.00 91.25 98 TRP A O 1
ATOM 782 N N . ASP A 1 99 ? -9.220 11.385 -3.111 1.00 91.12 99 ASP A N 1
ATOM 783 C CA . ASP A 1 99 ? -9.726 12.075 -4.298 1.00 91.12 99 ASP A CA 1
ATOM 784 C C . ASP A 1 99 ? -10.409 11.115 -5.292 1.00 91.12 99 ASP A C 1
ATOM 786 O O . ASP A 1 99 ? -11.045 11.553 -6.252 1.00 91.12 99 ASP A O 1
ATOM 790 N N . HIS A 1 100 ? -10.352 9.801 -5.035 1.00 91.12 100 HIS A N 1
ATOM 791 C CA . HIS A 1 100 ? -10.890 8.748 -5.911 1.00 91.12 100 HIS A CA 1
ATOM 792 C C . HIS A 1 100 ? -12.218 8.142 -5.426 1.00 91.12 100 HIS A C 1
ATOM 794 O O . HIS A 1 100 ? -12.667 7.119 -5.939 1.00 91.12 100 HIS A O 1
ATOM 800 N N . GLY A 1 101 ? -12.886 8.779 -4.457 1.00 89.62 101 GLY A N 1
ATOM 801 C CA . GLY A 1 101 ? -14.249 8.419 -4.036 1.00 89.62 101 GLY A CA 1
ATOM 802 C C . GLY A 1 101 ? -14.357 7.182 -3.136 1.00 89.62 101 GLY A C 1
ATOM 803 O O . GLY A 1 101 ? -15.459 6.666 -2.940 1.00 89.62 101 GLY A O 1
ATOM 804 N N . PHE A 1 102 ? -13.242 6.703 -2.579 1.00 92.81 102 PHE A N 1
ATOM 805 C CA . PHE A 1 102 ? -13.252 5.631 -1.586 1.00 92.81 102 PHE A CA 1
ATOM 806 C C . PHE A 1 102 ? -13.812 6.119 -0.245 1.00 92.81 102 PHE A C 1
ATOM 808 O O . PHE A 1 102 ? -13.452 7.186 0.250 1.00 92.81 102 PHE A O 1
ATOM 815 N N . VAL A 1 103 ? -14.668 5.298 0.365 1.00 93.81 103 VAL A N 1
ATOM 816 C CA . VAL A 1 103 ? -15.276 5.555 1.677 1.00 93.81 103 VAL A CA 1
ATOM 817 C C . VAL A 1 103 ? -14.697 4.554 2.672 1.00 93.81 103 VAL A C 1
ATOM 819 O O . VAL A 1 103 ? -15.114 3.398 2.697 1.00 93.81 103 VAL A O 1
ATOM 822 N N . LEU A 1 104 ? -13.700 4.993 3.446 1.00 95.19 104 LEU A N 1
ATOM 823 C CA . LEU A 1 104 ? -12.945 4.178 4.411 1.00 95.19 104 LEU A CA 1
ATOM 824 C C . LEU A 1 104 ? -13.107 4.738 5.830 1.00 95.19 104 LEU A C 1
ATOM 826 O O . LEU A 1 104 ? -12.140 5.143 6.484 1.00 95.19 104 LEU A O 1
ATOM 830 N N . ASP A 1 105 ? -14.359 4.866 6.259 1.00 93.88 105 ASP A N 1
ATOM 831 C CA . ASP A 1 105 ? -14.730 5.604 7.472 1.00 93.88 105 ASP A CA 1
ATOM 832 C C . ASP A 1 105 ? -14.812 4.722 8.724 1.00 93.88 105 ASP A C 1
ATOM 834 O O . ASP A 1 105 ? -14.997 5.227 9.829 1.00 93.88 105 ASP A O 1
ATOM 838 N N . ASP A 1 106 ? -14.619 3.412 8.568 1.00 94.38 106 ASP A N 1
ATOM 839 C CA . ASP A 1 106 ? -14.609 2.450 9.662 1.00 94.38 106 ASP A CA 1
ATOM 840 C C . ASP A 1 106 ? -13.582 1.329 9.435 1.00 94.38 106 ASP A C 1
ATOM 842 O O . ASP A 1 106 ? -13.006 1.164 8.356 1.00 94.38 106 ASP A O 1
ATOM 846 N N . LEU A 1 107 ? -13.316 0.549 10.483 1.00 96.06 107 LEU A N 1
ATOM 847 C CA . LEU A 1 107 ? -12.345 -0.538 10.405 1.00 96.06 107 LEU A CA 1
ATOM 848 C C . LEU A 1 107 ? -12.732 -1.633 9.385 1.00 96.06 107 LEU A C 1
ATOM 850 O O . LEU A 1 107 ? -11.842 -2.074 8.657 1.00 96.06 107 LEU A O 1
ATOM 854 N N . PRO A 1 108 ? -14.001 -2.083 9.274 1.00 95.94 108 PRO A N 1
ATOM 855 C CA . PRO A 1 108 ? -14.389 -3.059 8.254 1.00 95.94 108 PRO A CA 1
ATOM 856 C C . PRO A 1 108 ? -14.115 -2.603 6.816 1.00 95.94 108 PRO A C 1
ATOM 858 O O . PRO A 1 108 ? -13.602 -3.392 6.022 1.00 95.94 108 PRO A O 1
ATOM 861 N N . THR A 1 109 ? -14.423 -1.348 6.476 1.00 96.75 109 THR A N 1
ATOM 862 C CA . THR A 1 109 ? -14.167 -0.794 5.136 1.00 96.75 109 THR A CA 1
ATOM 863 C C . THR A 1 109 ? -12.673 -0.657 4.858 1.00 96.75 109 THR A C 1
ATOM 865 O O . THR A 1 109 ? -12.224 -1.061 3.785 1.00 96.75 109 THR A O 1
ATOM 868 N N . ILE A 1 110 ? -11.885 -0.194 5.836 1.00 97.56 110 ILE A N 1
ATOM 869 C CA . ILE A 1 110 ? -10.415 -0.161 5.754 1.00 97.56 110 ILE A CA 1
ATOM 870 C C . ILE A 1 110 ? -9.848 -1.568 5.532 1.00 97.56 110 ILE A C 1
ATOM 872 O O . ILE A 1 110 ? -9.012 -1.768 4.655 1.00 97.56 110 ILE A O 1
ATOM 876 N N . HIS A 1 111 ? -10.310 -2.560 6.295 1.00 96.88 111 HIS A N 1
ATOM 877 C CA . HIS A 1 111 ? -9.807 -3.928 6.191 1.00 96.88 111 HIS A CA 1
ATOM 878 C C . HIS A 1 111 ? -10.148 -4.548 4.829 1.00 96.88 111 HIS A C 1
ATOM 880 O O . HIS A 1 111 ? -9.280 -5.123 4.175 1.00 96.88 111 HIS A O 1
ATOM 886 N N . ALA A 1 112 ? -11.385 -4.386 4.356 1.00 96.88 112 ALA A N 1
ATOM 887 C CA . ALA A 1 112 ? -11.773 -4.862 3.032 1.00 96.88 112 ALA A CA 1
ATOM 888 C C . ALA A 1 112 ? -10.921 -4.225 1.922 1.00 96.88 112 ALA A C 1
ATOM 890 O O . ALA A 1 112 ? -10.462 -4.930 1.023 1.00 96.88 112 ALA A O 1
ATOM 891 N N . PHE A 1 113 ? -10.663 -2.916 2.019 1.00 97.50 113 PHE A N 1
ATOM 892 C CA . PHE A 1 113 ? -9.794 -2.211 1.083 1.00 97.50 113 PHE A CA 1
ATOM 893 C C . PHE A 1 113 ? -8.363 -2.757 1.112 1.00 97.50 113 PHE A C 1
ATOM 895 O O . PHE A 1 113 ? -7.834 -3.076 0.052 1.00 97.50 113 PHE A O 1
ATOM 902 N N . CYS A 1 114 ? -7.777 -2.942 2.300 1.00 97.06 114 CYS A N 1
ATOM 903 C CA . CYS A 1 114 ? -6.433 -3.502 2.465 1.00 97.06 114 CYS A CA 1
ATOM 904 C C . CYS A 1 114 ? -6.286 -4.844 1.740 1.00 97.06 114 CYS A C 1
ATOM 906 O O . CYS A 1 114 ? -5.378 -5.020 0.937 1.00 97.06 114 CYS A O 1
ATOM 908 N N . LEU A 1 115 ? -7.229 -5.771 1.944 1.00 96.62 115 LEU A N 1
ATOM 909 C CA . LEU A 1 115 ? -7.177 -7.097 1.321 1.00 96.62 115 LEU A CA 1
ATOM 910 C C . LEU A 1 115 ? -7.253 -7.042 -0.207 1.00 96.62 115 LEU A C 1
ATOM 912 O O . LEU A 1 115 ? -6.707 -7.907 -0.893 1.00 96.62 115 LEU A O 1
ATOM 916 N N . ASP A 1 116 ? -7.997 -6.088 -0.757 1.00 97.12 116 ASP A N 1
ATOM 917 C CA . ASP A 1 116 ? -8.081 -5.909 -2.202 1.00 97.12 116 ASP A CA 1
ATOM 918 C C . ASP A 1 116 ? -6.846 -5.207 -2.759 1.00 97.12 116 ASP A C 1
ATOM 920 O O . ASP A 1 116 ? -6.384 -5.566 -3.847 1.00 97.12 116 ASP A O 1
ATOM 924 N N . GLU A 1 117 ? -6.280 -4.270 -2.006 1.00 96.56 117 GLU A N 1
ATOM 925 C CA . GLU A 1 117 ? -5.062 -3.567 -2.373 1.00 96.56 117 GLU A CA 1
ATOM 926 C C . GLU A 1 117 ? -3.837 -4.485 -2.339 1.00 96.56 117 GLU A C 1
ATOM 928 O O . GLU A 1 117 ? -3.107 -4.530 -3.327 1.00 96.56 117 GLU A O 1
ATOM 933 N N . ASP A 1 118 ? -3.702 -5.345 -1.326 1.00 96.06 118 ASP A N 1
ATOM 934 C CA . ASP A 1 118 ? -2.661 -6.380 -1.250 1.00 96.06 118 ASP A CA 1
ATOM 935 C C . ASP A 1 118 ? -2.673 -7.275 -2.504 1.00 96.06 118 ASP A C 1
ATOM 937 O O . ASP A 1 118 ? -1.637 -7.572 -3.105 1.00 96.06 118 ASP A O 1
ATOM 941 N N . LYS A 1 119 ? -3.867 -7.678 -2.969 1.00 96.56 119 LYS A N 1
ATOM 942 C CA . LYS A 1 119 ? -4.021 -8.489 -4.193 1.00 96.56 119 LYS A CA 1
ATOM 943 C C . LYS A 1 119 ? -3.644 -7.709 -5.449 1.00 96.56 119 LYS A C 1
ATOM 945 O O . LYS A 1 119 ? -3.089 -8.298 -6.381 1.00 96.56 119 LYS A O 1
ATOM 950 N N . ARG A 1 120 ? -4.006 -6.424 -5.532 1.00 96.81 120 ARG A N 1
ATOM 951 C CA . ARG A 1 120 ? -3.644 -5.563 -6.671 1.00 96.81 120 ARG A CA 1
ATOM 952 C C . ARG A 1 120 ? -2.140 -5.358 -6.715 1.00 96.81 120 ARG A C 1
ATOM 954 O O . ARG A 1 120 ? -1.558 -5.475 -7.791 1.00 96.81 120 ARG A O 1
ATOM 961 N N . PHE A 1 121 ? -1.521 -5.115 -5.565 1.00 95.44 121 PHE A N 1
ATOM 962 C CA . PHE A 1 121 ? -0.094 -4.875 -5.468 1.00 95.44 121 PHE A CA 1
ATOM 963 C C . PHE A 1 121 ? 0.716 -6.128 -5.784 1.00 95.44 121 PHE A C 1
ATOM 965 O O . PHE A 1 121 ? 1.618 -6.068 -6.616 1.00 95.44 121 PHE A O 1
ATOM 972 N N . TRP A 1 122 ? 0.307 -7.289 -5.263 1.00 95.88 122 TRP A N 1
ATOM 973 C CA . TRP A 1 122 ? 0.905 -8.573 -5.631 1.00 95.88 122 TRP A CA 1
ATOM 974 C C . TRP A 1 122 ? 0.898 -8.799 -7.144 1.00 95.88 122 TRP A C 1
ATOM 976 O O . TRP A 1 122 ? 1.944 -9.030 -7.747 1.00 95.88 122 TRP A O 1
ATOM 986 N N . LYS A 1 123 ? -0.279 -8.688 -7.776 1.00 96.75 123 LYS A N 1
ATOM 987 C CA . LYS A 1 123 ? -0.423 -8.870 -9.230 1.00 96.75 123 LYS A CA 1
ATOM 988 C C . LYS A 1 123 ? 0.399 -7.863 -10.021 1.00 96.75 123 LYS A C 1
ATOM 990 O O . LYS A 1 123 ? 0.918 -8.197 -11.081 1.00 96.75 123 LYS A O 1
ATOM 995 N N . TYR A 1 124 ? 0.489 -6.633 -9.525 1.00 96.19 124 TYR A N 1
ATOM 996 C CA . TYR A 1 124 ? 1.294 -5.604 -10.155 1.00 96.19 124 TYR A CA 1
ATOM 997 C C . TYR A 1 124 ? 2.774 -5.990 -10.136 1.00 96.19 124 TYR A C 1
ATOM 999 O O . TYR A 1 124 ? 3.372 -6.075 -11.204 1.00 96.19 124 TYR A O 1
ATOM 1007 N N . VAL A 1 125 ? 3.340 -6.318 -8.972 1.00 95.50 125 VAL A N 1
ATOM 1008 C CA . VAL A 1 125 ? 4.751 -6.722 -8.859 1.00 95.50 125 VAL A CA 1
ATOM 1009 C C . VAL A 1 125 ? 5.050 -7.976 -9.686 1.00 95.50 125 VAL A C 1
ATOM 1011 O O . VAL A 1 125 ? 6.065 -8.015 -10.375 1.00 95.50 125 VAL A O 1
ATOM 1014 N N . GLU A 1 126 ? 4.151 -8.964 -9.684 1.00 95.50 126 GLU A N 1
ATOM 1015 C CA . GLU A 1 126 ? 4.276 -10.193 -10.483 1.00 95.50 126 GLU A CA 1
ATOM 1016 C C . GLU A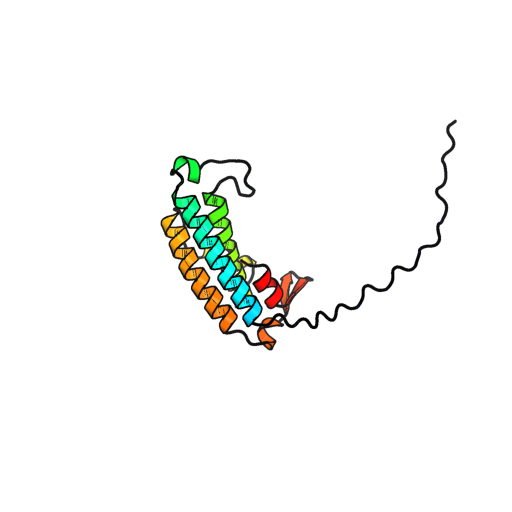 1 126 ? 4.303 -9.924 -11.999 1.00 95.50 126 GLU A C 1
ATOM 1018 O O . GLU A 1 126 ? 4.897 -10.689 -12.757 1.00 95.50 126 GLU A O 1
ATOM 1023 N N . SER A 1 127 ? 3.684 -8.830 -12.454 1.00 95.62 127 SER A N 1
ATOM 1024 C CA . SER A 1 127 ? 3.632 -8.470 -13.876 1.00 95.62 127 SER A CA 1
ATOM 1025 C C . SER A 1 127 ? 4.884 -7.761 -14.402 1.00 95.62 127 SER A C 1
ATOM 1027 O O . SER A 1 127 ? 5.021 -7.607 -15.617 1.00 95.62 127 SER A O 1
ATOM 1029 N N . LEU A 1 128 ? 5.778 -7.303 -13.520 1.00 95.25 128 LEU A N 1
ATOM 1030 C CA . LEU A 1 128 ? 6.944 -6.510 -13.904 1.00 95.25 128 LEU A CA 1
ATOM 1031 C C . LEU A 1 128 ? 8.119 -7.407 -14.297 1.00 95.25 128 LEU A C 1
ATOM 1033 O O . LEU A 1 128 ? 8.535 -8.283 -13.540 1.00 95.25 128 LEU A O 1
ATOM 1037 N N . ASP A 1 129 ? 8.700 -7.135 -15.464 1.00 93.06 129 A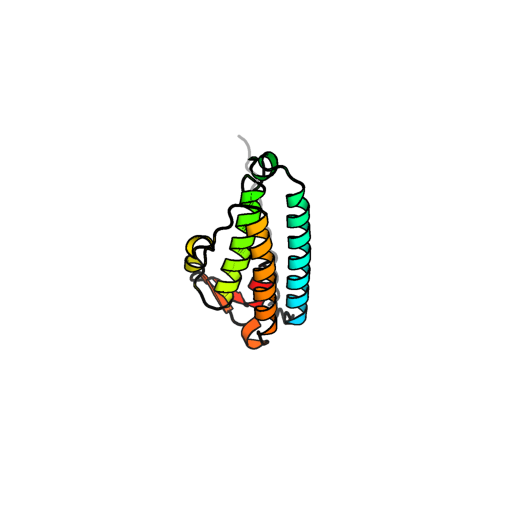SP A N 1
ATOM 1038 C CA . ASP A 1 129 ? 9.990 -7.697 -15.850 1.00 93.06 129 ASP A CA 1
ATOM 1039 C C . ASP A 1 129 ? 11.162 -6.873 -15.282 1.00 93.06 129 ASP A C 1
ATOM 1041 O O . ASP A 1 129 ? 10.989 -5.815 -14.671 1.00 93.06 129 ASP A O 1
ATOM 1045 N N . ASP A 1 130 ? 12.388 -7.358 -15.489 1.00 91.06 130 ASP A N 1
ATOM 1046 C CA . ASP A 1 130 ? 13.602 -6.702 -14.996 1.00 91.06 130 ASP A CA 1
ATOM 1047 C C . ASP A 1 130 ? 13.787 -5.278 -15.545 1.00 91.06 130 ASP A C 1
ATOM 1049 O O . ASP A 1 130 ? 14.318 -4.411 -14.848 1.00 91.06 130 ASP A O 1
ATOM 1053 N N . VAL A 1 131 ? 13.352 -5.019 -16.782 1.00 92.81 131 VAL A N 1
ATOM 1054 C CA . VAL A 1 131 ? 13.469 -3.694 -17.406 1.00 92.81 131 VAL A CA 1
ATOM 1055 C C . VAL A 1 131 ? 12.515 -2.724 -16.720 1.00 92.81 131 VAL A C 1
ATOM 1057 O O . VAL A 1 131 ? 12.923 -1.627 -16.340 1.00 92.81 131 VAL A O 1
ATOM 1060 N N . ALA A 1 132 ? 11.272 -3.146 -16.498 1.00 95.12 132 ALA A N 1
ATOM 1061 C CA . ALA A 1 132 ? 10.278 -2.366 -15.785 1.00 95.12 132 ALA A CA 1
ATOM 1062 C C . ALA A 1 132 ? 10.696 -2.131 -14.323 1.00 95.12 132 ALA A C 1
ATOM 1064 O O . ALA A 1 132 ? 10.576 -1.018 -13.814 1.00 95.12 132 ALA A O 1
ATOM 1065 N N . LEU A 1 133 ? 11.244 -3.126 -13.627 1.00 94.12 133 LEU A N 1
ATOM 1066 C CA . LEU A 1 133 ? 11.713 -2.947 -12.248 1.00 94.12 133 LEU A CA 1
ATOM 1067 C C . LEU A 1 133 ? 12.833 -1.903 -12.122 1.00 94.12 133 LEU A C 1
ATOM 1069 O O . LEU A 1 133 ? 12.908 -1.205 -11.107 1.00 94.12 133 LEU A O 1
ATOM 1073 N N . LEU A 1 134 ? 13.681 -1.774 -13.142 1.00 93.88 134 LEU A N 1
ATOM 1074 C CA . LEU A 1 134 ? 14.786 -0.816 -13.171 1.00 93.88 134 LEU A CA 1
ATOM 1075 C C . LEU A 1 134 ? 14.415 0.553 -13.756 1.00 93.88 134 LEU A C 1
ATOM 1077 O O . LEU A 1 134 ? 15.247 1.462 -13.720 1.00 93.88 134 LEU A O 1
ATOM 1081 N N . GLU A 1 135 ? 13.195 0.724 -14.267 1.00 94.88 135 GLU A N 1
ATOM 1082 C CA . GLU A 1 135 ? 12.737 1.995 -14.826 1.00 94.88 135 GLU A CA 1
ATOM 1083 C C . GLU A 1 135 ? 12.833 3.116 -13.773 1.00 94.88 135 GLU A C 1
ATOM 1085 O O . GLU A 1 135 ? 12.252 2.990 -12.689 1.00 94.88 135 GLU A O 1
ATOM 1090 N N . PRO A 1 136 ? 13.553 4.219 -14.053 1.00 94.69 136 PRO A N 1
ATOM 1091 C CA . PRO A 1 136 ? 13.599 5.363 -13.153 1.00 94.69 136 PRO A CA 1
ATOM 1092 C C . PRO A 1 136 ? 12.269 6.120 -13.168 1.00 94.69 136 PRO A C 1
ATOM 1094 O O . PRO A 1 136 ? 11.866 6.645 -14.204 1.00 94.69 136 PRO A O 1
ATOM 1097 N N . LEU A 1 137 ? 11.627 6.243 -12.009 1.00 93.38 137 LEU A N 1
ATOM 1098 C CA . LEU A 1 137 ? 10.413 7.038 -11.835 1.00 93.38 137 LEU A CA 1
ATOM 1099 C C . LEU A 1 137 ? 10.750 8.344 -11.116 1.00 93.38 137 LEU A C 1
ATOM 1101 O O . LEU A 1 137 ? 11.359 8.336 -10.043 1.00 93.38 137 LEU A O 1
ATOM 1105 N N . ALA A 1 138 ? 10.371 9.472 -11.718 1.00 91.94 138 ALA A N 1
ATOM 1106 C CA . ALA A 1 138 ? 10.632 10.800 -11.176 1.00 91.94 138 ALA A CA 1
ATOM 1107 C C . ALA A 1 138 ? 9.542 11.200 -10.175 1.00 91.94 138 ALA A C 1
ATOM 1109 O O . ALA A 1 138 ? 8.380 11.345 -10.544 1.00 91.94 138 ALA A O 1
ATOM 1110 N N . THR A 1 139 ? 9.918 11.424 -8.915 1.00 82.12 139 THR A N 1
ATOM 1111 C CA . THR A 1 139 ? 9.003 11.957 -7.885 1.00 82.12 139 THR A CA 1
ATOM 1112 C C . THR A 1 139 ? 9.136 13.477 -7.736 1.00 82.12 139 THR A C 1
ATOM 1114 O O . THR A 1 139 ? 8.465 14.089 -6.909 1.00 82.12 139 THR A O 1
ATOM 1117 N N . GLY A 1 140 ? 10.029 14.096 -8.512 1.00 82.50 140 GLY A N 1
ATOM 1118 C CA . GLY A 1 140 ? 10.263 15.533 -8.559 1.00 82.50 140 GLY A CA 1
ATOM 1119 C C . GLY A 1 140 ? 11.241 15.907 -9.681 1.00 82.50 140 GLY A C 1
ATOM 1120 O O . GLY A 1 140 ? 11.791 15.017 -10.329 1.00 82.50 140 GLY A O 1
ATOM 1121 N N . PRO A 1 141 ? 11.489 17.211 -9.909 1.00 81.81 141 PRO A N 1
ATOM 1122 C CA . PRO A 1 141 ? 12.275 17.692 -11.052 1.00 81.81 141 PRO A CA 1
ATOM 1123 C C . PRO A 1 141 ? 13.702 17.131 -11.122 1.00 81.81 141 PRO A C 1
ATOM 1125 O O . PRO A 1 141 ? 14.198 16.854 -12.208 1.00 81.81 141 PRO A O 1
ATOM 1128 N N . ASP A 1 142 ? 14.328 16.924 -9.961 1.00 87.88 142 ASP A N 1
ATOM 1129 C CA . ASP A 1 142 ? 15.736 16.528 -9.841 1.00 87.88 142 ASP A CA 1
ATOM 1130 C C . ASP A 1 142 ? 15.916 15.183 -9.113 1.00 87.88 142 ASP A C 1
ATOM 1132 O O . ASP A 1 142 ? 17.018 14.850 -8.671 1.00 87.88 142 ASP A O 1
ATOM 1136 N N . PHE A 1 143 ? 14.835 14.414 -8.933 1.00 86.06 143 PHE A N 1
ATOM 1137 C CA . PHE A 1 143 ? 14.873 13.166 -8.173 1.00 86.06 143 PHE A CA 1
ATOM 1138 C C . PHE A 1 143 ? 14.074 12.061 -8.858 1.00 86.06 143 PHE A C 1
ATOM 1140 O O . PHE A 1 143 ? 12.845 12.107 -8.934 1.00 86.06 143 PHE A O 1
ATOM 1147 N N . ALA A 1 144 ? 14.802 11.047 -9.319 1.00 91.94 144 ALA A N 1
ATOM 1148 C CA . ALA A 1 144 ? 14.253 9.810 -9.841 1.00 91.94 144 ALA A CA 1
ATOM 1149 C C . ALA A 1 144 ? 14.956 8.621 -9.191 1.00 91.94 144 ALA A C 1
ATOM 1151 O O . ALA A 1 144 ? 16.165 8.652 -8.945 1.00 91.94 144 ALA A O 1
ATOM 1152 N N . VAL A 1 145 ? 14.192 7.569 -8.928 1.00 91.44 145 VAL A N 1
ATOM 1153 C CA . VAL A 1 145 ? 14.695 6.313 -8.369 1.00 91.44 145 VAL A CA 1
ATOM 1154 C C . VAL A 1 145 ? 14.133 5.139 -9.168 1.00 91.44 145 VAL A C 1
ATOM 1156 O O . VAL A 1 145 ? 13.035 5.257 -9.711 1.00 91.44 145 VAL A O 1
ATOM 1159 N N . PRO A 1 146 ? 14.855 4.010 -9.264 1.00 93.69 146 PRO A N 1
ATOM 1160 C CA . PRO A 1 146 ? 14.313 2.799 -9.867 1.00 93.69 146 PRO A CA 1
ATOM 1161 C C . PRO A 1 146 ? 12.985 2.396 -9.222 1.00 93.69 146 PRO A C 1
ATOM 1163 O O . PRO A 1 146 ? 12.862 2.437 -7.992 1.00 93.69 146 PRO A O 1
ATOM 1166 N N . ARG A 1 147 ? 12.024 1.955 -10.039 1.00 94.94 147 ARG A N 1
ATOM 1167 C CA . ARG A 1 147 ? 10.711 1.467 -9.591 1.00 94.94 147 ARG A CA 1
ATOM 1168 C C . ARG A 1 147 ? 10.843 0.453 -8.453 1.00 94.94 147 ARG A C 1
ATOM 1170 O O . ARG A 1 147 ? 10.143 0.571 -7.454 1.00 94.94 147 ARG A O 1
ATOM 1177 N N . CYS A 1 148 ? 11.791 -0.481 -8.533 1.00 93.94 148 CYS A N 1
ATOM 1178 C CA . CYS A 1 148 ? 12.020 -1.484 -7.491 1.00 93.94 148 CYS A CA 1
ATOM 1179 C C . CYS A 1 148 ? 12.361 -0.900 -6.107 1.00 93.94 148 CYS A C 1
ATOM 1181 O O . CYS A 1 148 ? 12.011 -1.509 -5.099 1.00 93.94 148 CYS A O 1
ATOM 1183 N N . LEU A 1 149 ? 12.998 0.277 -6.025 1.00 91.88 149 LEU A N 1
ATOM 1184 C CA . LEU A 1 149 ? 13.263 0.933 -4.739 1.00 91.88 149 LEU A CA 1
ATOM 1185 C C . LEU A 1 149 ? 12.003 1.551 -4.143 1.00 91.88 149 LEU A C 1
ATOM 1187 O O . LEU A 1 149 ? 11.845 1.527 -2.926 1.00 91.88 149 LEU A O 1
ATOM 1191 N N . ILE A 1 150 ? 11.112 2.077 -4.985 1.00 92.56 150 ILE A N 1
ATOM 1192 C CA . ILE A 1 150 ? 9.800 2.546 -4.538 1.00 92.56 150 ILE A CA 1
ATOM 1193 C C . ILE A 1 150 ? 9.001 1.346 -4.038 1.00 92.56 150 ILE A C 1
ATOM 1195 O O . ILE A 1 150 ? 8.546 1.365 -2.906 1.00 92.56 150 ILE A O 1
ATOM 1199 N N . LEU A 1 151 ? 8.933 0.259 -4.810 1.00 93.38 151 LEU A N 1
ATOM 1200 C CA . LEU A 1 151 ? 8.202 -0.955 -4.426 1.00 93.38 151 LEU A CA 1
ATOM 1201 C C . LEU A 1 151 ? 8.738 -1.626 -3.156 1.00 93.38 151 LEU A C 1
ATOM 1203 O O . LEU A 1 151 ? 7.973 -2.254 -2.442 1.00 93.38 151 LEU A O 1
ATOM 1207 N N . ALA A 1 152 ? 10.034 -1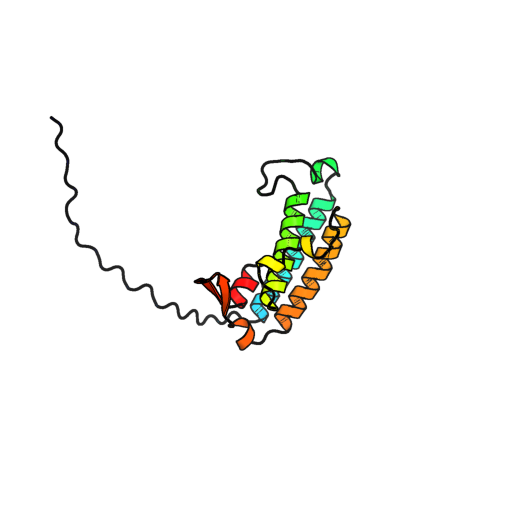.503 -2.864 1.00 90.62 152 ALA A N 1
ATOM 1208 C CA . ALA A 1 152 ? 10.613 -1.989 -1.612 1.00 90.62 152 ALA A CA 1
ATOM 1209 C C . ALA A 1 152 ? 10.392 -1.034 -0.422 1.00 90.62 152 ALA A C 1
ATOM 1211 O O . ALA A 1 152 ? 10.564 -1.439 0.726 1.00 90.62 152 ALA A O 1
ATOM 1212 N N . HIS A 1 153 ? 10.099 0.242 -0.689 1.00 85.44 153 HIS A N 1
ATOM 1213 C CA . HIS A 1 153 ? 9.811 1.254 0.328 1.00 85.44 153 HIS A CA 1
ATOM 1214 C C . HIS A 1 153 ? 8.331 1.280 0.710 1.00 85.44 153 HIS A C 1
ATOM 1216 O O . HIS A 1 153 ? 7.995 1.457 1.882 1.00 85.44 153 HIS A O 1
ATOM 1222 N N . VAL A 1 154 ? 7.477 1.136 -0.299 1.00 80.06 154 VAL A N 1
ATOM 1223 C CA . VAL A 1 154 ? 6.033 0.998 -0.165 1.00 80.06 154 VAL A CA 1
ATOM 1224 C C . VAL A 1 154 ? 5.763 -0.328 0.524 1.00 80.06 154 VAL A C 1
ATOM 1226 O O . VAL A 1 154 ? 6.459 -1.320 0.285 1.00 80.06 154 VAL A O 1
ATOM 1229 N N . ARG A 1 155 ? 4.822 -0.295 1.459 1.00 61.81 155 ARG A N 1
ATOM 1230 C CA . ARG A 1 155 ? 4.410 -1.487 2.180 1.00 61.81 155 ARG A CA 1
ATOM 1231 C C . ARG A 1 155 ? 3.531 -2.308 1.236 1.00 61.81 155 ARG A C 1
ATOM 1233 O O . ARG A 1 155 ? 2.711 -1.700 0.531 1.00 61.81 155 ARG A O 1
#

pLDDT: mean 85.41, std 16.98, range [39.22, 97.56]